Protein AF-A0A9D8ALI1-F1 (afdb_monomer)

pLDDT: mean 83.79, std 20.43, range [24.44, 98.56]

Sequence (100 aa):
MSTVSIKLGTSKKRKNLNQILENALDRENRLLLIALKKTEEKLKLFEKQYNISSDEFFKRYQNGKTDDRNDYIDWAGEYHIYQSIKEKVEALEELTIEYN

Mean predicted aligned error: 8.11 Å

Solvent-accessible surface area (backbone atoms only — not comparable to full-atom values): 5897 Å² total; per-residue (Å²): 141,83,83,86,81,81,90,75,72,63,74,70,56,47,56,53,49,51,54,53,51,52,53,49,51,54,51,48,51,53,53,44,53,55,51,42,53,54,38,52,56,52,49,50,52,53,22,65,75,69,73,46,55,65,68,64,50,43,57,31,48,78,69,69,68,58,75,98,45,71,66,53,55,51,49,47,50,47,52,51,51,39,50,58,41,48,55,53,50,53,56,51,52,57,59,64,74,66,74,126

Secondary structure (DSSP, 8-state):
---------SHHHHHHHHHHHHHHHHHHHHHHHHHHHHHHHHHHHHHHHHTS-HHHHHHHHHTT-S---HHHHHHHHHHHHHHHHHHHHHHHHHHHHT--

Nearest PDB structures (foldseek):
  6zbf-assembly1_D  TM=4.372E-01  e=7.168E+00  Plasmodium falciparum
  2ysu-assembly1_B  TM=3.978E-01  e=9.792E+00  Escherichia coli

Foldseek 3Di:
DDDPDDDDDDPVVVVVVVVVVVVVLVVVLVVLVVLLVVLVVVQVVVCVVPVHHLVVLLVCVVVVNDDPDPVSVVSNVSVVSNVVSVVVNVVSVVVVVPDD

Structure (mmCIF, N/CA/C/O backbone):
data_AF-A0A9D8ALI1-F1
#
_entry.id   AF-A0A9D8ALI1-F1
#
loop_
_atom_site.group_PDB
_atom_site.id
_atom_site.type_symbol
_atom_site.label_atom_id
_atom_site.label_alt_id
_atom_site.label_comp_id
_atom_site.label_asym_id
_atom_site.label_entity_id
_atom_site.label_seq_id
_atom_site.pdbx_PDB_ins_code
_atom_site.Cartn_x
_atom_site.Cartn_y
_atom_site.Cartn_z
_atom_site.occupancy
_atom_site.B_iso_or_equiv
_atom_site.auth_seq_id
_atom_site.auth_comp_id
_atom_site.auth_asym_id
_atom_site.auth_atom_id
_atom_site.pdbx_PDB_model_num
ATOM 1 N N . MET A 1 1 ? -27.224 -4.057 0.046 1.00 36.22 1 MET A N 1
ATOM 2 C CA . MET A 1 1 ? -27.894 -4.408 1.317 1.00 36.22 1 MET A CA 1
ATOM 3 C C . MET A 1 1 ? -26.879 -5.068 2.229 1.00 36.22 1 MET A C 1
ATOM 5 O O . MET A 1 1 ? -26.449 -6.157 1.890 1.00 36.22 1 MET A O 1
ATOM 9 N N . SER A 1 2 ? -26.529 -4.412 3.336 1.00 24.73 2 SER A N 1
ATOM 10 C CA . SER A 1 2 ? -25.992 -5.031 4.557 1.00 24.73 2 SER A CA 1
ATOM 11 C C . SER A 1 2 ? -26.198 -4.033 5.695 1.00 24.73 2 SER A C 1
ATOM 13 O O . SER A 1 2 ? -25.365 -3.169 5.934 1.00 24.73 2 SER A O 1
ATOM 15 N N . THR A 1 3 ? -27.354 -4.083 6.355 1.00 24.44 3 THR A N 1
ATOM 16 C CA . THR A 1 3 ? -27.616 -3.270 7.548 1.00 24.44 3 THR A CA 1
ATOM 17 C C . THR A 1 3 ? -27.163 -4.043 8.776 1.00 24.44 3 THR A C 1
ATOM 19 O O . THR A 1 3 ? -27.789 -5.034 9.159 1.00 24.44 3 THR A O 1
ATOM 22 N N . VAL A 1 4 ? -26.090 -3.587 9.416 1.00 29.19 4 VAL A N 1
ATOM 23 C CA . VAL A 1 4 ? -25.680 -4.087 10.731 1.00 29.19 4 VAL A CA 1
ATOM 24 C C . VAL A 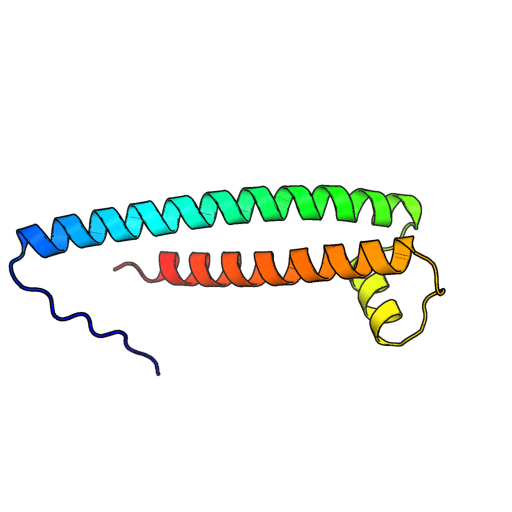1 4 ? -26.573 -3.420 11.780 1.00 29.19 4 VAL A C 1
ATOM 26 O O . VAL A 1 4 ? -26.354 -2.285 12.191 1.00 29.19 4 VAL A O 1
ATOM 29 N N . SER A 1 5 ? -27.644 -4.102 12.184 1.00 31.92 5 SER A N 1
ATOM 30 C CA . SER A 1 5 ? -28.570 -3.601 13.205 1.00 31.92 5 SER A CA 1
ATOM 31 C C . SER A 1 5 ? -28.090 -3.976 14.606 1.00 31.92 5 SER A C 1
ATOM 33 O O . SER A 1 5 ? -28.356 -5.071 15.098 1.00 31.92 5 SER A O 1
ATOM 35 N N . ILE A 1 6 ? -27.416 -3.048 15.285 1.00 43.78 6 ILE A N 1
ATOM 36 C CA . ILE A 1 6 ? -27.035 -3.215 16.691 1.00 43.78 6 ILE A CA 1
ATOM 37 C C . ILE A 1 6 ? -28.168 -2.680 17.584 1.00 43.78 6 ILE A C 1
ATOM 39 O O . ILE A 1 6 ? -28.346 -1.474 17.753 1.00 43.78 6 ILE A O 1
ATOM 43 N N . LYS A 1 7 ? -28.957 -3.581 18.186 1.00 49.28 7 LYS A N 1
ATOM 44 C CA . LYS A 1 7 ? -29.927 -3.231 19.242 1.00 49.28 7 LYS A CA 1
ATOM 45 C C . LYS A 1 7 ? -29.183 -2.978 20.556 1.00 49.28 7 LYS A C 1
ATOM 47 O O . LYS A 1 7 ? -28.784 -3.935 21.211 1.00 49.28 7 LYS A O 1
ATOM 52 N N . LEU A 1 8 ? -29.053 -1.720 20.991 1.00 44.12 8 LEU A N 1
ATOM 53 C CA . LEU A 1 8 ? -28.515 -1.393 22.323 1.00 44.12 8 LEU A CA 1
ATOM 54 C C . LEU A 1 8 ? -29.424 -0.436 23.120 1.00 44.12 8 LEU A C 1
ATOM 56 O O . LEU A 1 8 ? -29.878 0.609 22.642 1.00 44.12 8 LEU A O 1
ATOM 60 N N . GLY A 1 9 ? -29.723 -0.847 24.358 1.00 52.22 9 GLY A N 1
ATOM 61 C CA . GLY A 1 9 ? -30.549 -0.127 25.331 1.00 52.22 9 GLY A CA 1
ATOM 62 C C . GLY A 1 9 ? -29.911 1.160 25.880 1.00 52.22 9 GLY A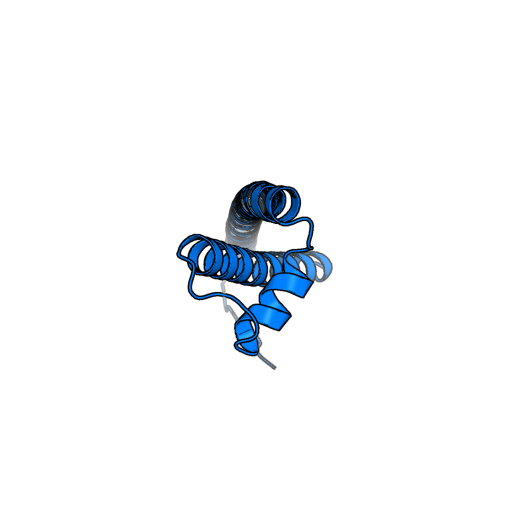 C 1
ATOM 63 O O . GLY A 1 9 ? -28.708 1.347 25.762 1.00 52.22 9 GLY A O 1
ATOM 64 N N . THR A 1 10 ? -30.770 2.014 26.462 1.00 50.62 10 THR A N 1
ATOM 65 C CA . THR A 1 10 ? -30.580 3.345 27.105 1.00 50.62 10 THR A CA 1
ATOM 66 C C . THR A 1 10 ? -29.622 4.370 26.452 1.00 50.62 10 THR A C 1
ATOM 68 O O . THR A 1 10 ? -28.486 4.088 26.082 1.00 50.62 10 THR A O 1
ATOM 71 N N . SER A 1 11 ? -30.066 5.634 26.357 1.00 60.34 11 SER A N 1
ATOM 72 C CA . SER A 1 11 ? -29.396 6.704 25.583 1.00 60.34 11 SER A CA 1
ATOM 73 C C . SER A 1 11 ? -27.948 7.006 26.004 1.00 60.34 11 SER A C 1
ATOM 75 O O . SER A 1 11 ? -27.101 7.260 25.151 1.00 60.34 11 SER A O 1
ATOM 77 N N . LYS A 1 12 ? -27.625 6.918 27.303 1.00 63.19 12 LYS A N 1
ATOM 78 C CA . LYS A 1 12 ? -26.265 7.156 27.822 1.00 63.19 12 LYS A CA 1
ATOM 79 C C . LYS A 1 12 ? -25.271 6.074 27.386 1.00 63.19 12 LYS A C 1
ATOM 81 O O . LYS A 1 12 ? -24.123 6.394 27.088 1.00 63.19 12 LYS A O 1
ATOM 86 N N . LYS A 1 13 ? -25.711 4.810 27.317 1.00 64.56 13 LYS A N 1
ATOM 87 C CA . LYS A 1 13 ? -24.883 3.699 26.822 1.00 64.56 13 LYS A CA 1
ATOM 88 C C . LYS A 1 13 ? -24.636 3.837 25.321 1.00 64.56 13 LYS A C 1
ATOM 90 O O . LYS A 1 13 ? -23.497 3.679 24.905 1.00 64.56 13 LYS A O 1
ATOM 95 N N . ARG A 1 14 ? -25.646 4.238 24.534 1.00 65.31 14 ARG A N 1
ATOM 96 C CA . ARG A 1 14 ? -25.464 4.523 23.096 1.00 65.31 14 ARG A CA 1
ATOM 97 C C . ARG A 1 14 ? -24.445 5.633 22.832 1.00 65.31 14 ARG A C 1
ATOM 99 O O . ARG A 1 14 ? -23.564 5.441 22.010 1.00 65.31 14 ARG A O 1
ATOM 106 N N . LYS A 1 15 ? -24.502 6.749 23.570 1.00 70.12 15 LYS A N 1
ATOM 107 C CA . LYS A 1 15 ? -23.529 7.847 23.408 1.00 70.12 15 LYS A CA 1
ATOM 108 C C . LYS A 1 15 ? -22.088 7.406 23.700 1.00 70.12 15 LYS A C 1
ATOM 110 O O . LYS A 1 15 ? -21.175 7.791 22.983 1.00 70.12 15 LYS A O 1
ATOM 115 N N . ASN A 1 16 ? -21.886 6.592 24.738 1.00 78.25 16 ASN A N 1
ATOM 116 C CA . ASN A 1 16 ? -20.562 6.059 25.070 1.00 78.25 16 ASN A CA 1
ATOM 117 C C . ASN A 1 16 ? -20.046 5.096 23.983 1.00 78.25 16 ASN A C 1
ATOM 119 O O . ASN A 1 16 ? -18.890 5.185 23.587 1.00 78.25 16 ASN A O 1
ATOM 123 N N . LEU A 1 17 ? -20.922 4.236 23.458 1.00 78.19 17 LEU A N 1
ATOM 124 C CA . LEU A 1 17 ? -20.584 3.300 22.385 1.00 78.19 17 LEU A CA 1
ATOM 125 C C . LEU A 1 17 ? -20.231 4.006 21.075 1.00 78.19 17 LEU A C 1
ATOM 127 O O . LEU A 1 17 ? -19.242 3.630 20.455 1.00 78.19 17 LEU A O 1
ATOM 131 N N . ASN A 1 18 ? -20.986 5.039 20.691 1.00 77.62 18 ASN A N 1
ATOM 132 C CA . ASN A 1 18 ? -20.672 5.835 19.505 1.00 77.62 18 ASN A CA 1
ATOM 133 C C . ASN A 1 18 ? -19.288 6.481 19.636 1.00 77.62 18 ASN A C 1
ATOM 135 O O . ASN A 1 18 ? -18.483 6.353 18.727 1.00 77.62 18 ASN A O 1
ATOM 139 N N . GLN A 1 19 ? -18.956 7.05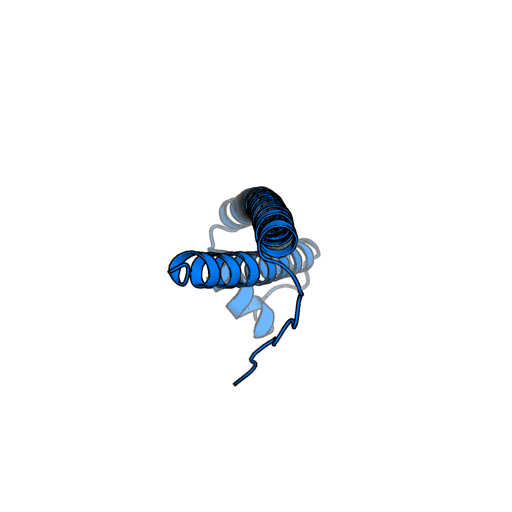0 20.801 1.00 78.69 19 GLN A N 1
ATOM 140 C CA . GLN A 1 19 ? -17.629 7.631 21.028 1.00 78.69 19 GLN A CA 1
ATOM 141 C C . GLN A 1 19 ? -16.501 6.595 20.918 1.00 78.69 19 GLN A C 1
ATOM 143 O O . GLN A 1 19 ? -15.439 6.888 20.373 1.00 78.69 19 GLN A O 1
ATOM 148 N N . ILE A 1 20 ? -16.702 5.385 21.453 1.00 83.94 20 ILE A N 1
ATOM 149 C CA . ILE A 1 20 ? -15.714 4.303 21.337 1.00 83.94 20 ILE A CA 1
ATOM 150 C C . ILE A 1 20 ? -15.536 3.905 19.870 1.00 83.94 20 ILE A C 1
ATOM 152 O O . ILE A 1 20 ? -14.402 3.724 19.430 1.00 83.94 20 ILE A O 1
ATOM 156 N N . LEU A 1 21 ? -16.638 3.780 19.127 1.00 84.94 21 LEU A N 1
ATOM 157 C CA . LEU A 1 21 ? -16.614 3.422 17.714 1.00 84.94 21 LEU A CA 1
ATOM 158 C C . LEU A 1 21 ? -15.915 4.499 16.875 1.00 84.94 21 LEU A C 1
ATOM 160 O O . LEU A 1 21 ? -15.003 4.172 16.125 1.00 84.94 21 LEU A O 1
ATOM 164 N N . GLU A 1 22 ? -16.276 5.768 17.061 1.00 81.56 22 GLU A N 1
ATOM 165 C CA . GLU A 1 22 ? -15.647 6.918 16.398 1.00 81.56 22 GLU A CA 1
ATOM 166 C C . GLU A 1 22 ? -14.136 6.946 16.661 1.00 81.56 22 GLU A C 1
ATOM 168 O O . GLU A 1 22 ? -13.342 7.007 15.725 1.00 81.56 22 GLU A O 1
ATOM 173 N N . ASN A 1 23 ? -13.719 6.794 17.923 1.00 85.88 23 ASN A N 1
ATOM 174 C CA . ASN A 1 23 ? -12.300 6.770 18.286 1.00 85.88 23 ASN A CA 1
ATOM 175 C C . ASN A 1 23 ? -11.552 5.576 17.664 1.00 85.88 23 ASN A C 1
ATOM 177 O O . ASN A 1 23 ? -10.375 5.694 17.312 1.00 85.88 23 ASN A O 1
ATOM 181 N N . ALA A 1 24 ? -12.204 4.414 17.561 1.00 87.94 24 ALA A N 1
ATOM 182 C CA . ALA A 1 24 ? -11.617 3.225 16.951 1.00 87.94 24 ALA A CA 1
ATOM 183 C C . ALA A 1 24 ? -11.438 3.397 15.436 1.00 87.9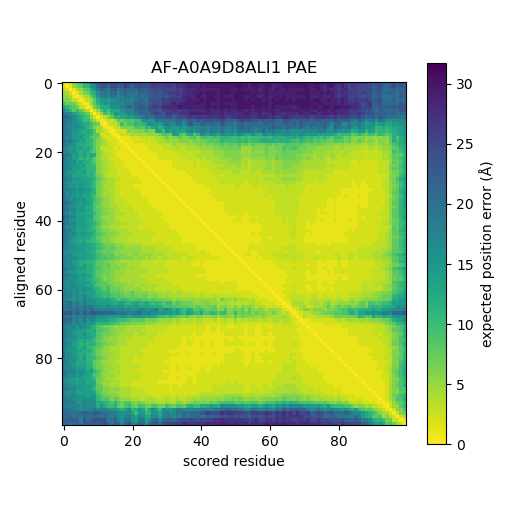4 24 ALA A C 1
ATOM 185 O O . ALA A 1 24 ? -10.364 3.083 14.921 1.00 87.94 24 ALA A O 1
ATOM 186 N N . LEU A 1 25 ? -12.447 3.940 14.748 1.00 87.38 25 LEU A N 1
ATOM 187 C CA . LEU A 1 25 ? -12.400 4.226 13.311 1.00 87.38 25 LEU A CA 1
ATOM 188 C C . LEU A 1 25 ? -11.332 5.274 12.981 1.00 87.38 25 LEU A C 1
ATOM 190 O O . LEU A 1 25 ? -10.519 5.065 12.088 1.00 87.38 25 LEU A O 1
ATOM 194 N N . ASP A 1 26 ? -11.267 6.357 13.751 1.00 86.62 26 ASP A N 1
ATOM 195 C CA . ASP A 1 26 ? -10.261 7.411 13.599 1.00 86.62 26 ASP A CA 1
ATOM 196 C C . ASP A 1 26 ? -8.831 6.889 13.849 1.00 86.62 26 ASP A C 1
ATOM 198 O O . ASP A 1 26 ? -7.883 7.213 13.124 1.00 86.62 26 ASP A O 1
ATOM 202 N N . ARG A 1 27 ? -8.655 6.003 14.838 1.00 91.69 27 ARG A N 1
ATOM 203 C CA . ARG A 1 27 ? -7.376 5.311 15.049 1.00 91.69 27 ARG A CA 1
ATOM 204 C C . ARG A 1 27 ? -7.005 4.432 13.858 1.00 91.69 27 ARG A C 1
ATOM 206 O O . ARG A 1 27 ? -5.845 4.472 13.453 1.00 91.69 27 ARG A O 1
ATOM 213 N N . GLU A 1 28 ? -7.939 3.645 13.339 1.00 92.56 28 GLU A N 1
ATOM 214 C CA . GLU A 1 28 ? -7.684 2.770 12.193 1.00 92.56 28 GLU A CA 1
ATOM 215 C C . GLU A 1 28 ? -7.333 3.583 10.944 1.00 92.56 28 GLU A C 1
ATOM 217 O O . GLU A 1 28 ? -6.312 3.314 10.311 1.00 92.56 28 GLU A O 1
ATOM 222 N N . ASN A 1 29 ? -8.088 4.648 10.662 1.00 90.25 29 ASN A N 1
ATOM 223 C CA . ASN A 1 29 ? -7.827 5.533 9.532 1.00 90.25 29 ASN A CA 1
ATOM 224 C C . ASN A 1 29 ? -6.406 6.118 9.590 1.00 90.25 29 ASN A C 1
ATOM 226 O O . ASN A 1 29 ? -5.647 6.041 8.625 1.00 90.25 29 ASN A O 1
ATOM 230 N N . ARG A 1 30 ? -5.974 6.611 10.761 1.00 94.25 30 ARG A N 1
ATOM 231 C CA . ARG A 1 30 ? -4.592 7.086 10.945 1.00 94.25 30 ARG A CA 1
ATOM 232 C C . ARG A 1 30 ? -3.544 6.016 10.649 1.00 94.25 30 ARG A C 1
ATOM 234 O O . ARG A 1 30 ? -2.512 6.328 10.057 1.00 94.25 30 ARG A O 1
ATOM 241 N N . LEU A 1 31 ? -3.763 4.781 11.096 1.00 96.94 31 LEU A N 1
ATOM 242 C CA . LEU A 1 31 ? -2.813 3.691 10.866 1.00 96.94 31 LEU A CA 1
ATOM 243 C C . LEU A 1 31 ? -2.724 3.337 9.380 1.00 96.94 31 LEU A C 1
ATOM 245 O O . LEU A 1 31 ? -1.614 3.161 8.871 1.00 96.94 31 LEU A O 1
ATOM 249 N N . LEU A 1 32 ? -3.862 3.300 8.687 1.00 97.31 32 LEU A N 1
ATOM 250 C CA . LEU A 1 32 ? -3.918 3.058 7.248 1.00 97.31 32 LEU A CA 1
ATOM 251 C C . LEU A 1 32 ? -3.223 4.173 6.463 1.00 97.31 32 LEU A C 1
ATOM 253 O O . LEU A 1 32 ? -2.391 3.865 5.618 1.00 97.31 32 LEU A O 1
ATOM 257 N N . LEU A 1 33 ? -3.450 5.446 6.796 1.00 96.31 33 LEU A N 1
ATOM 258 C CA . LEU A 1 33 ? -2.776 6.578 6.143 1.00 96.31 33 LEU A CA 1
ATOM 259 C C . LEU A 1 33 ? -1.249 6.545 6.337 1.00 96.31 33 LEU A C 1
ATOM 261 O O . LEU A 1 33 ? -0.490 6.825 5.407 1.00 96.31 33 LEU A O 1
ATOM 265 N N . ILE A 1 34 ? -0.772 6.158 7.527 1.00 98.19 34 ILE A N 1
ATOM 266 C CA . ILE A 1 34 ? 0.667 5.967 7.779 1.00 98.19 34 ILE A CA 1
ATOM 267 C C . ILE A 1 34 ? 1.218 4.819 6.927 1.00 98.19 34 ILE A C 1
ATOM 269 O O . ILE A 1 34 ? 2.310 4.941 6.366 1.00 98.19 34 ILE A O 1
ATOM 273 N N . ALA A 1 35 ? 0.498 3.699 6.846 1.00 97.88 35 ALA A N 1
ATOM 274 C CA . ALA A 1 35 ? 0.904 2.557 6.035 1.00 97.88 35 AL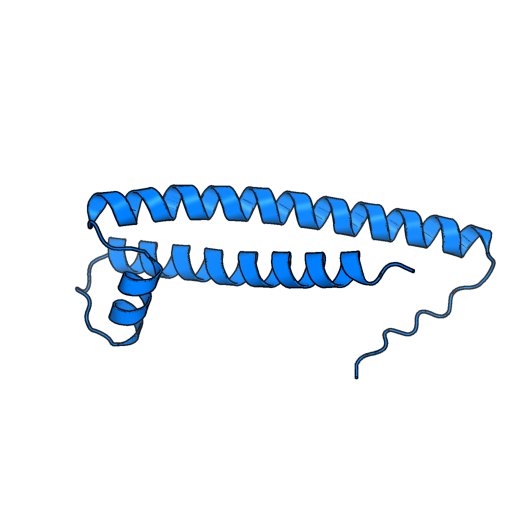A A CA 1
ATOM 275 C C . ALA A 1 35 ? 0.916 2.909 4.538 1.00 97.88 35 ALA A C 1
ATOM 277 O O . ALA A 1 35 ? 1.894 2.593 3.861 1.00 97.88 35 ALA A O 1
ATOM 278 N N . LEU A 1 36 ? -0.101 3.639 4.065 1.00 98.00 36 LEU A N 1
ATOM 279 C CA . LEU A 1 36 ? -0.237 4.119 2.691 1.00 98.00 36 LEU A CA 1
ATOM 280 C C . LEU A 1 36 ? 0.959 4.988 2.293 1.00 98.00 36 LEU A C 1
ATOM 282 O O . LEU A 1 36 ? 1.628 4.719 1.300 1.00 98.00 36 LEU A O 1
ATOM 286 N N . LYS A 1 37 ? 1.313 5.966 3.132 1.00 98.25 37 LYS A N 1
ATOM 287 C CA . LYS A 1 37 ? 2.476 6.822 2.879 1.00 98.25 37 LYS A CA 1
ATOM 288 C C . LYS A 1 37 ? 3.778 6.021 2.770 1.00 98.25 37 LYS A C 1
ATOM 290 O O . LYS A 1 37 ? 4.592 6.281 1.888 1.00 98.25 37 LYS A O 1
ATOM 295 N N . LYS A 1 38 ? 3.985 5.037 3.652 1.00 98.31 38 LYS A N 1
ATOM 296 C CA . LYS A 1 38 ? 5.202 4.205 3.636 1.00 98.31 38 LYS A CA 1
ATOM 297 C C . LYS A 1 38 ? 5.318 3.369 2.366 1.00 98.31 38 LYS A C 1
ATOM 299 O O . LYS A 1 38 ? 6.417 3.218 1.838 1.00 98.31 38 LYS A O 1
ATOM 304 N N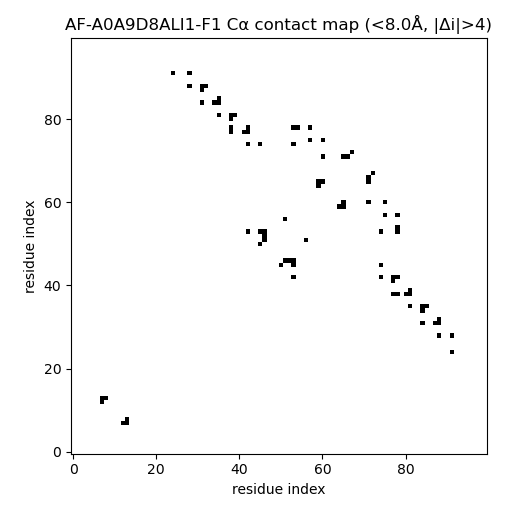 . THR A 1 39 ? 4.208 2.804 1.901 1.00 98.00 39 THR A N 1
ATOM 305 C CA . THR A 1 39 ? 4.217 2.002 0.676 1.00 98.00 39 THR A CA 1
ATOM 306 C C . THR A 1 39 ? 4.397 2.890 -0.559 1.00 98.00 39 THR A C 1
ATOM 308 O O . THR A 1 39 ? 5.233 2.581 -1.402 1.00 98.00 39 THR A O 1
ATOM 311 N N . GLU A 1 40 ? 3.785 4.080 -0.604 1.00 98.31 40 GLU A N 1
ATOM 312 C CA . GLU A 1 40 ? 4.036 5.076 -1.659 1.00 98.31 40 GLU A CA 1
ATOM 313 C C . GLU A 1 40 ? 5.507 5.510 -1.732 1.00 98.31 40 GLU A C 1
ATOM 315 O O . GLU A 1 40 ? 6.061 5.663 -2.820 1.00 98.31 40 GLU A O 1
ATOM 320 N N . GLU A 1 41 ? 6.163 5.710 -0.587 1.00 98.44 41 GLU A N 1
ATOM 321 C CA . GLU A 1 41 ? 7.590 6.044 -0.534 1.00 98.44 41 GLU A CA 1
ATOM 322 C C . GLU A 1 41 ? 8.457 4.930 -1.129 1.00 98.44 41 GLU A C 1
ATOM 324 O O . GLU A 1 41 ? 9.373 5.224 -1.897 1.00 98.44 41 GLU A O 1
ATOM 329 N N . LYS A 1 42 ? 8.154 3.662 -0.836 1.00 98.12 42 LYS A N 1
ATOM 330 C CA . LYS A 1 42 ? 8.864 2.519 -1.427 1.00 98.12 42 LYS A CA 1
ATOM 331 C C . LYS A 1 42 ? 8.593 2.378 -2.921 1.00 98.12 42 LYS A C 1
ATOM 333 O O . LYS A 1 42 ? 9.536 2.185 -3.684 1.00 98.12 42 LYS A O 1
ATOM 338 N N . LEU A 1 43 ? 7.339 2.522 -3.348 1.00 98.50 43 LEU A N 1
ATOM 339 C CA . LEU A 1 43 ? 6.964 2.502 -4.762 1.00 98.50 43 LEU A CA 1
ATOM 340 C C . LEU A 1 43 ? 7.746 3.558 -5.548 1.00 98.50 43 LEU A C 1
ATOM 342 O O . LEU A 1 43 ? 8.342 3.233 -6.570 1.00 98.50 43 LEU A O 1
ATOM 346 N N . LYS A 1 44 ? 7.879 4.779 -5.015 1.00 98.50 44 LYS A N 1
ATOM 347 C CA . LYS A 1 44 ? 8.691 5.843 -5.633 1.00 98.50 44 LYS A CA 1
ATOM 348 C C . LYS A 1 44 ? 10.160 5.463 -5.830 1.00 98.50 44 LYS A C 1
ATOM 350 O O . LYS A 1 44 ? 10.786 5.961 -6.766 1.00 98.50 44 LYS A O 1
ATOM 355 N N . LEU A 1 45 ? 10.735 4.613 -4.973 1.00 98.25 45 LEU A N 1
ATOM 356 C CA . LEU A 1 45 ? 12.110 4.132 -5.153 1.00 98.25 45 LEU A CA 1
ATOM 357 C C . LEU A 1 45 ? 12.215 3.245 -6.394 1.00 98.25 45 LEU A C 1
ATOM 359 O O . LEU A 1 45 ? 13.097 3.474 -7.223 1.00 98.25 45 LEU A O 1
ATOM 363 N N . PHE A 1 46 ? 11.287 2.301 -6.558 1.00 98.00 46 PHE A N 1
ATOM 364 C CA . PHE A 1 46 ? 11.229 1.456 -7.748 1.00 98.00 46 PHE A CA 1
ATOM 365 C C . PHE A 1 46 ? 10.916 2.267 -9.009 1.00 98.00 46 PHE A C 1
ATOM 367 O O . PHE A 1 46 ? 11.602 2.124 -10.021 1.00 98.00 46 PHE A O 1
ATOM 374 N N . GLU A 1 47 ? 9.949 3.184 -8.933 1.00 98.38 47 GLU A N 1
ATOM 375 C CA . GLU A 1 47 ? 9.578 4.054 -10.053 1.00 98.38 47 GLU A CA 1
ATOM 376 C C . GLU A 1 47 ? 10.756 4.899 -10.527 1.00 98.38 47 GLU A C 1
ATOM 378 O O . GLU A 1 47 ? 10.977 5.041 -11.727 1.00 98.38 47 GLU A O 1
ATOM 383 N N . LYS A 1 48 ? 11.560 5.418 -9.595 1.00 97.94 48 LYS A N 1
ATOM 384 C CA . LYS A 1 48 ? 12.780 6.162 -9.914 1.00 97.94 48 LYS A CA 1
ATOM 385 C C . LYS A 1 48 ? 13.878 5.262 -10.479 1.00 97.94 48 LYS A C 1
ATOM 387 O O . LYS A 1 48 ? 14.577 5.682 -11.397 1.00 97.94 48 LYS A O 1
ATOM 392 N N . GLN A 1 49 ? 14.051 4.058 -9.934 1.00 96.69 49 GLN A N 1
ATOM 393 C CA . GLN A 1 49 ? 15.056 3.096 -10.399 1.00 96.69 49 GLN A CA 1
ATOM 394 C C . GLN A 1 49 ? 14.784 2.646 -11.839 1.00 96.69 49 GLN A C 1
ATOM 396 O O . GLN A 1 49 ? 15.715 2.533 -12.634 1.00 96.69 49 GLN A O 1
ATOM 401 N N . TYR A 1 50 ? 13.516 2.411 -12.169 1.00 95.44 50 TYR A N 1
ATOM 402 C CA . TYR A 1 50 ? 13.092 1.844 -13.449 1.00 95.44 50 TYR A CA 1
ATOM 403 C C . TYR A 1 50 ? 12.509 2.861 -14.431 1.00 95.44 50 TYR A C 1
ATOM 405 O O . TYR A 1 50 ? 12.282 2.522 -15.591 1.00 95.44 50 TYR A O 1
ATOM 413 N N . ASN A 1 51 ? 12.295 4.101 -13.988 1.00 96.94 51 ASN A N 1
ATOM 414 C CA . ASN A 1 51 ? 11.706 5.194 -14.759 1.00 96.94 51 ASN A CA 1
ATOM 415 C C . ASN A 1 51 ? 10.349 4.830 -15.397 1.00 96.94 51 ASN A C 1
ATOM 417 O O . ASN A 1 51 ? 10.054 5.201 -16.534 1.00 96.94 51 ASN A O 1
ATOM 421 N N . ILE A 1 52 ? 9.529 4.079 -14.659 1.00 96.69 52 ILE A N 1
ATOM 422 C CA . ILE A 1 52 ? 8.160 3.690 -15.021 1.00 96.69 52 ILE A CA 1
ATOM 423 C C . ILE A 1 52 ? 7.280 3.798 -13.775 1.00 96.69 52 ILE A C 1
ATOM 425 O O . ILE A 1 52 ? 7.746 3.514 -12.678 1.00 96.69 52 ILE A O 1
ATOM 429 N N . SER A 1 53 ? 6.016 4.197 -13.923 1.00 98.19 53 SER A N 1
ATOM 430 C CA . SER A 1 53 ? 5.070 4.222 -12.796 1.00 98.19 53 SER A CA 1
ATOM 431 C C . SER A 1 53 ? 4.737 2.808 -12.314 1.00 98.19 53 SER A C 1
ATOM 433 O O . SER A 1 53 ? 4.660 1.894 -13.140 1.00 98.19 53 SER A O 1
ATOM 435 N N . SER A 1 54 ? 4.413 2.6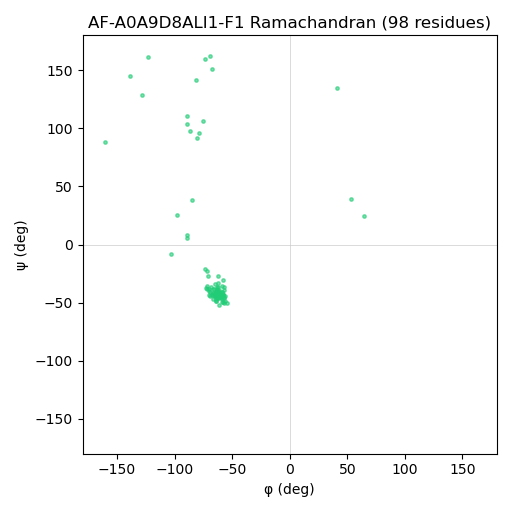49 -11.032 1.00 97.94 54 SER A N 1
ATOM 436 C CA . SER A 1 54 ? 4.050 1.350 -10.451 1.00 97.94 54 SER A CA 1
ATOM 437 C C . SER A 1 54 ? 2.785 0.749 -11.066 1.00 97.94 54 SER A C 1
ATOM 439 O O . SER A 1 54 ? 2.718 -0.461 -11.234 1.00 97.94 54 SER A O 1
ATOM 441 N N . ASP A 1 55 ? 1.815 1.578 -11.470 1.00 97.88 55 ASP A N 1
ATOM 442 C CA . ASP A 1 55 ? 0.607 1.129 -12.185 1.00 97.88 55 ASP A CA 1
ATOM 443 C C . ASP A 1 55 ? 0.953 0.465 -13.531 1.00 97.88 55 ASP A C 1
ATOM 445 O O . ASP A 1 55 ? 0.568 -0.675 -13.796 1.00 97.88 55 ASP A O 1
ATOM 449 N N . GLU A 1 56 ? 1.747 1.148 -14.359 1.00 97.50 56 GLU A N 1
ATOM 450 C CA . GLU A 1 56 ? 2.222 0.610 -15.639 1.00 97.50 56 GLU A CA 1
ATOM 451 C C . GLU A 1 56 ? 3.091 -0.642 -15.450 1.00 97.50 56 GLU A C 1
ATOM 453 O O . GLU A 1 56 ? 2.925 -1.630 -16.169 1.00 97.50 56 GLU A O 1
ATOM 458 N N . PHE A 1 57 ? 4.000 -0.628 -14.471 1.00 97.56 57 PHE A N 1
ATOM 459 C CA . PHE A 1 57 ? 4.799 -1.799 -14.118 1.00 97.56 57 PHE A CA 1
ATOM 460 C C . PHE A 1 57 ? 3.906 -2.991 -13.756 1.00 97.56 57 PHE A C 1
ATOM 462 O O . PHE A 1 57 ? 4.062 -4.072 -14.325 1.00 97.56 57 PHE A O 1
ATOM 469 N N . PHE A 1 58 ? 2.936 -2.793 -12.865 1.00 96.94 58 PHE A N 1
ATOM 470 C CA . PHE A 1 58 ? 2.080 -3.863 -12.368 1.00 96.94 58 PHE A CA 1
ATOM 471 C C . PHE A 1 58 ? 1.193 -4.448 -13.470 1.00 96.94 58 PHE A C 1
ATOM 473 O O . PHE A 1 58 ? 1.055 -5.668 -13.569 1.00 96.94 58 PHE A O 1
ATOM 480 N N . LYS A 1 59 ? 0.682 -3.609 -14.382 1.00 96.38 59 LYS A N 1
ATOM 481 C CA . LYS A 1 59 ? -0.011 -4.071 -15.596 1.00 96.38 59 LYS A CA 1
ATOM 482 C C . LYS A 1 59 ? 0.876 -4.978 -16.444 1.00 96.38 59 LYS A C 1
ATOM 484 O O . LYS A 1 59 ? 0.411 -6.009 -16.926 1.00 96.38 59 LYS A O 1
ATOM 489 N N . ARG A 1 60 ? 2.151 -4.632 -16.643 1.00 95.69 60 ARG A N 1
ATOM 490 C CA . ARG A 1 60 ? 3.093 -5.494 -17.382 1.00 95.69 60 ARG A CA 1
ATOM 491 C C . ARG A 1 60 ? 3.372 -6.789 -16.625 1.00 95.69 60 ARG A C 1
ATOM 493 O O . ARG A 1 60 ? 3.346 -7.847 -17.252 1.00 95.69 60 ARG A O 1
ATOM 500 N N . TYR A 1 61 ? 3.573 -6.701 -15.312 1.00 94.88 61 TYR A N 1
ATOM 501 C CA . TYR A 1 61 ? 3.855 -7.836 -14.433 1.00 94.88 61 TYR A CA 1
ATOM 502 C C . TYR A 1 61 ? 2.735 -8.880 -14.483 1.00 94.88 61 TYR A C 1
ATOM 504 O O . TYR A 1 61 ? 2.981 -10.047 -14.774 1.00 94.88 61 TYR A O 1
ATOM 512 N N . GLN A 1 62 ? 1.480 -8.447 -14.340 1.00 93.50 62 GLN A N 1
ATOM 513 C CA . GLN A 1 62 ? 0.308 -9.327 -14.420 1.00 93.50 62 GLN A CA 1
ATOM 514 C C . GLN A 1 62 ? 0.136 -10.007 -15.786 1.00 93.50 62 GLN A C 1
ATOM 516 O O . GLN A 1 62 ? -0.437 -11.089 -15.869 1.00 93.50 62 GLN A O 1
ATOM 521 N N . ASN A 1 63 ? 0.633 -9.389 -16.859 1.00 94.56 63 ASN A N 1
ATOM 522 C CA . ASN A 1 63 ? 0.586 -9.950 -18.209 1.00 94.56 63 ASN A CA 1
ATOM 523 C C . ASN A 1 63 ? 1.813 -10.819 -18.548 1.00 94.56 63 ASN A C 1
ATOM 525 O O . ASN A 1 63 ? 1.967 -11.204 -19.709 1.00 94.56 63 ASN A O 1
ATOM 529 N N . GLY A 1 64 ? 2.711 -11.078 -17.589 1.00 92.06 64 GLY A N 1
ATOM 530 C CA . GLY A 1 64 ? 3.955 -11.816 -17.827 1.00 92.06 64 GLY A CA 1
ATOM 531 C C . GLY A 1 64 ? 4.918 -11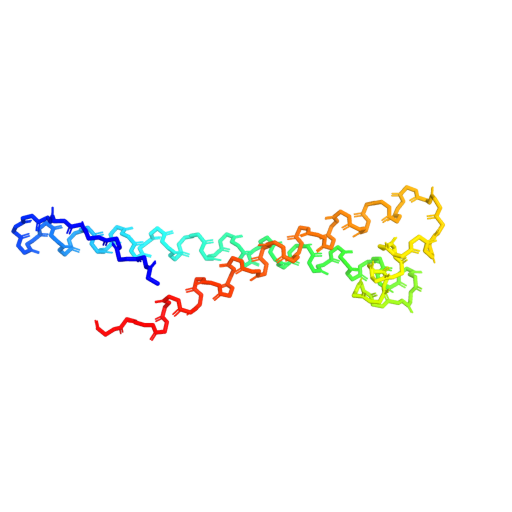.092 -18.773 1.00 92.06 64 GLY A C 1
ATOM 532 O O . GLY A 1 64 ? 5.716 -11.728 -19.453 1.00 92.06 64 GLY A O 1
ATOM 533 N N . LYS A 1 65 ? 4.818 -9.758 -18.872 1.00 91.69 65 LYS A N 1
ATOM 534 C CA . LYS A 1 65 ? 5.656 -8.907 -19.740 1.00 91.69 65 LYS A CA 1
ATOM 535 C C . LYS A 1 65 ? 6.819 -8.267 -18.979 1.00 91.69 65 LYS A C 1
ATOM 537 O O . LYS A 1 65 ? 7.285 -7.188 -19.348 1.00 91.69 65 LYS A O 1
ATOM 542 N N . THR A 1 66 ? 7.245 -8.896 -17.893 1.00 88.81 66 THR A N 1
ATOM 543 C CA . THR A 1 66 ? 8.337 -8.446 -17.030 1.00 88.81 66 THR A CA 1
ATOM 544 C C . THR A 1 66 ? 9.404 -9.527 -16.925 1.00 88.81 66 THR A C 1
ATOM 546 O O . THR A 1 66 ? 9.149 -10.683 -17.239 1.00 88.81 66 THR A O 1
ATOM 549 N N . ASP A 1 67 ? 10.600 -9.128 -16.508 1.00 83.88 67 ASP A N 1
ATOM 550 C CA . ASP A 1 67 ? 11.718 -10.032 -16.229 1.00 83.88 67 ASP A CA 1
ATOM 551 C C . ASP A 1 67 ? 11.485 -10.794 -14.905 1.00 83.88 67 ASP A C 1
ATOM 553 O O . ASP A 1 67 ? 10.740 -10.326 -14.041 1.00 83.88 67 ASP A O 1
ATOM 557 N N . ASP A 1 68 ? 12.154 -11.926 -14.704 1.00 80.06 68 ASP A N 1
ATOM 558 C CA . ASP A 1 68 ? 12.017 -12.779 -13.509 1.00 80.06 68 ASP A CA 1
ATOM 559 C C . ASP A 1 68 ? 12.923 -12.306 -12.356 1.00 80.06 68 ASP A C 1
ATOM 561 O O . ASP A 1 68 ? 13.542 -13.089 -11.630 1.00 80.06 68 ASP A O 1
ATOM 565 N N . ARG A 1 69 ? 13.053 -10.988 -12.193 1.00 91.50 69 ARG A N 1
ATOM 566 C CA . ARG A 1 69 ? 13.930 -10.396 -11.180 1.00 91.50 69 ARG A CA 1
ATOM 567 C C . ARG A 1 69 ? 13.255 -10.371 -9.816 1.00 91.50 69 ARG A C 1
ATOM 569 O O . ARG A 1 69 ? 12.079 -10.037 -9.693 1.00 91.50 69 ARG A O 1
ATOM 576 N N . ASN A 1 70 ? 14.036 -10.634 -8.770 1.00 91.50 70 ASN A N 1
ATOM 577 C CA . ASN A 1 70 ? 13.539 -10.593 -7.392 1.00 91.50 70 ASN A CA 1
ATOM 578 C C . ASN A 1 70 ? 12.941 -9.228 -7.021 1.00 91.50 70 ASN A C 1
ATOM 580 O O . ASN A 1 70 ? 11.925 -9.169 -6.340 1.00 91.50 70 ASN A O 1
ATOM 584 N N . ASP A 1 71 ? 13.510 -8.131 -7.517 1.00 94.44 71 ASP A N 1
ATOM 585 C CA . ASP A 1 71 ? 12.989 -6.796 -7.228 1.00 94.44 71 ASP A CA 1
ATOM 586 C C . ASP A 1 71 ? 11.666 -6.484 -7.939 1.00 94.44 71 ASP A C 1
ATOM 588 O O . ASP A 1 71 ? 10.895 -5.663 -7.451 1.00 94.44 71 ASP A O 1
ATOM 592 N N . TYR A 1 72 ? 11.349 -7.163 -9.043 1.00 95.38 72 TYR A N 1
ATOM 593 C CA . TYR A 1 72 ? 10.028 -7.087 -9.667 1.00 95.38 72 TYR A CA 1
ATOM 594 C C . TYR A 1 72 ? 8.975 -7.816 -8.831 1.00 95.38 72 TYR A C 1
ATOM 596 O O . TYR A 1 72 ? 7.846 -7.338 -8.726 1.00 95.38 72 TYR A O 1
ATOM 604 N N . ILE A 1 73 ? 9.345 -8.925 -8.187 1.00 95.06 73 ILE A N 1
ATOM 605 C CA . ILE A 1 73 ? 8.477 -9.610 -7.221 1.00 95.06 73 ILE A CA 1
ATOM 606 C C . ILE A 1 73 ? 8.214 -8.692 -6.021 1.00 95.06 73 ILE A C 1
ATOM 608 O O . ILE A 1 73 ? 7.058 -8.500 -5.640 1.00 95.06 73 ILE A O 1
ATOM 612 N N . ASP A 1 74 ? 9.263 -8.071 -5.476 1.00 96.44 74 ASP A N 1
ATOM 613 C CA . ASP A 1 74 ? 9.140 -7.135 -4.354 1.00 96.44 74 ASP A CA 1
ATOM 614 C C . ASP A 1 74 ? 8.282 -5.917 -4.721 1.00 96.44 74 ASP A C 1
ATOM 616 O O . ASP A 1 74 ? 7.390 -5.530 -3.964 1.00 96.44 74 ASP A O 1
ATOM 620 N N . TRP A 1 75 ? 8.497 -5.334 -5.905 1.00 97.88 75 TRP A N 1
ATOM 621 C CA . TRP A 1 75 ? 7.719 -4.192 -6.380 1.00 97.88 75 TRP A CA 1
ATOM 622 C C . TRP A 1 75 ? 6.244 -4.555 -6.587 1.00 97.88 75 TRP A C 1
ATOM 624 O O . TRP A 1 75 ? 5.360 -3.816 -6.149 1.00 97.88 75 TRP A O 1
ATOM 634 N N . ALA A 1 76 ? 5.955 -5.712 -7.189 1.00 97.12 76 ALA A N 1
ATOM 635 C CA . ALA A 1 76 ? 4.585 -6.180 -7.377 1.00 97.12 76 ALA A CA 1
ATOM 636 C C . ALA A 1 76 ? 3.884 -6.436 -6.034 1.00 97.12 76 ALA A C 1
ATOM 638 O O . ALA A 1 76 ? 2.723 -6.055 -5.862 1.00 97.12 76 ALA A O 1
ATOM 639 N N . GLY A 1 77 ? 4.595 -7.024 -5.068 1.00 97.00 77 GLY A N 1
ATOM 640 C CA . GLY A 1 77 ? 4.095 -7.221 -3.710 1.00 97.00 77 GLY A CA 1
ATOM 641 C C . GLY A 1 77 ? 3.789 -5.900 -3.004 1.00 97.00 77 GLY A C 1
ATOM 642 O O . GLY A 1 77 ? 2.710 -5.737 -2.435 1.00 97.00 77 GLY A O 1
ATOM 643 N N . GLU A 1 78 ? 4.696 -4.927 -3.087 1.00 98.44 78 GLU A N 1
ATOM 644 C CA . GLU A 1 78 ? 4.498 -3.605 -2.490 1.00 98.44 78 GLU A CA 1
ATOM 645 C C . GLU A 1 78 ? 3.319 -2.862 -3.139 1.00 98.44 78 GLU A C 1
ATOM 647 O O . GLU A 1 78 ? 2.499 -2.278 -2.433 1.00 98.44 78 GLU A O 1
ATOM 652 N N . TYR A 1 79 ? 3.163 -2.946 -4.465 1.00 98.25 79 TYR A N 1
ATOM 653 C CA . TYR A 1 79 ? 2.033 -2.322 -5.159 1.00 98.25 79 TYR A CA 1
ATOM 654 C C . TYR A 1 79 ? 0.695 -2.971 -4.787 1.00 98.25 79 TYR A C 1
ATOM 656 O O . TYR A 1 79 ? -0.297 -2.274 -4.580 1.00 98.25 79 TYR A O 1
ATOM 664 N N . HIS A 1 80 ? 0.669 -4.294 -4.613 1.00 97.62 80 HIS A N 1
ATOM 665 C CA . HIS A 1 80 ? -0.524 -4.990 -4.137 1.00 97.62 80 HIS A CA 1
ATOM 666 C C . HIS A 1 80 ? -0.921 -4.552 -2.716 1.00 97.62 80 HIS A C 1
ATOM 668 O O . HIS A 1 80 ? -2.099 -4.320 -2.434 1.00 97.62 80 HIS A O 1
ATOM 674 N N . ILE A 1 81 ? 0.063 -4.374 -1.826 1.00 98.06 81 ILE A N 1
ATOM 675 C CA . ILE A 1 81 ? -0.159 -3.836 -0.477 1.00 98.06 81 ILE A CA 1
ATOM 676 C C . ILE A 1 81 ? -0.721 -2.410 -0.552 1.00 98.06 81 ILE A C 1
ATOM 678 O O . ILE A 1 81 ? -1.702 -2.114 0.133 1.00 98.06 81 ILE A O 1
ATOM 682 N N . TYR A 1 82 ? -0.152 -1.551 -1.403 1.00 98.56 82 TYR A N 1
ATOM 683 C CA . TYR A 1 82 ? -0.666 -0.203 -1.654 1.00 98.56 82 TYR A CA 1
ATOM 684 C C . TYR A 1 82 ? -2.136 -0.211 -2.068 1.00 98.56 82 TYR A C 1
ATOM 686 O O . TYR A 1 82 ? -2.936 0.483 -1.440 1.00 98.56 82 TYR A O 1
ATOM 694 N N . GLN A 1 83 ? -2.509 -1.026 -3.057 1.00 98.12 83 GLN A N 1
ATOM 695 C CA . GLN A 1 83 ? -3.897 -1.124 -3.514 1.00 98.12 83 GLN A CA 1
ATOM 696 C C . GLN A 1 83 ? -4.833 -1.565 -2.382 1.00 98.12 83 GLN A C 1
ATOM 698 O O . GLN A 1 83 ? -5.843 -0.909 -2.139 1.00 98.12 83 GLN A O 1
ATOM 703 N N . SER A 1 84 ? -4.456 -2.594 -1.616 1.00 97.69 84 SER A N 1
ATOM 704 C CA . SER A 1 84 ? -5.282 -3.080 -0.504 1.00 97.69 84 SER A CA 1
ATOM 705 C C . SER A 1 84 ? -5.469 -2.041 0.608 1.00 97.69 84 SER A C 1
ATOM 707 O O . SER A 1 84 ? -6.543 -1.955 1.206 1.00 97.69 84 SER A O 1
ATOM 709 N N . ILE A 1 85 ? -4.436 -1.253 0.925 1.00 97.94 85 ILE A N 1
ATOM 710 C CA . ILE A 1 85 ? -4.550 -0.180 1.925 1.00 97.94 85 ILE A CA 1
ATOM 711 C C . ILE A 1 85 ? -5.427 0.946 1.382 1.00 97.94 85 ILE A C 1
ATOM 713 O O . ILE A 1 85 ? -6.287 1.439 2.108 1.00 97.94 85 ILE A O 1
ATOM 717 N N . LYS A 1 86 ? -5.228 1.331 0.119 1.00 96.75 86 LYS A N 1
ATOM 718 C CA . LYS A 1 86 ? -5.992 2.393 -0.533 1.00 96.75 86 LYS A CA 1
ATOM 719 C C . LYS A 1 86 ? -7.490 2.088 -0.546 1.00 96.75 86 LYS A C 1
ATOM 721 O O . LYS A 1 86 ? -8.261 2.928 -0.103 1.00 96.75 86 LYS A O 1
ATOM 726 N N . GLU A 1 87 ? -7.880 0.869 -0.917 1.00 96.25 87 GLU A N 1
ATOM 727 C CA . GLU A 1 87 ? -9.282 0.423 -0.882 1.00 96.25 87 GLU A CA 1
ATOM 728 C C . GLU A 1 87 ? -9.901 0.550 0.522 1.00 96.25 87 GLU A C 1
ATOM 730 O O . GLU A 1 87 ? -11.054 0.949 0.672 1.00 96.25 87 GLU A O 1
ATOM 735 N N . LYS A 1 88 ? -9.136 0.243 1.580 1.00 95.06 88 LYS A N 1
ATOM 736 C CA . LYS A 1 88 ? -9.612 0.387 2.968 1.00 95.06 88 LYS A CA 1
ATOM 737 C C . LYS A 1 88 ? -9.756 1.846 3.393 1.00 95.06 88 LYS A C 1
ATOM 739 O O . LYS A 1 88 ? -10.679 2.153 4.142 1.00 95.06 88 LYS A O 1
ATOM 744 N N . VAL A 1 89 ? -8.841 2.717 2.960 1.00 93.50 89 VAL A N 1
ATOM 745 C CA . VAL A 1 89 ? -8.928 4.163 3.217 1.00 93.50 89 VAL A CA 1
ATOM 746 C C . VAL A 1 89 ? -10.163 4.733 2.526 1.00 93.50 89 VAL A C 1
ATOM 748 O O . VAL A 1 89 ? -10.970 5.366 3.194 1.00 93.50 89 VAL A O 1
ATOM 751 N N . GLU A 1 90 ? -10.364 4.423 1.244 1.00 91.50 90 GLU A N 1
ATOM 752 C CA . GLU A 1 90 ? -11.533 4.866 0.471 1.00 91.50 90 GLU A CA 1
ATOM 753 C C . GLU A 1 90 ? -12.845 4.408 1.130 1.00 91.50 90 GLU A C 1
ATOM 755 O O . GLU A 1 90 ? -13.741 5.219 1.359 1.00 91.50 90 GLU A O 1
ATOM 760 N N . ALA A 1 91 ? -12.928 3.144 1.561 1.00 89.12 91 ALA A N 1
ATOM 761 C CA . ALA A 1 91 ? -14.105 2.631 2.264 1.00 89.12 91 ALA A CA 1
ATOM 762 C C . ALA A 1 91 ? -14.377 3.341 3.608 1.00 89.12 91 ALA A C 1
ATOM 764 O O . ALA A 1 91 ? -15.533 3.532 3.987 1.00 89.12 91 ALA A O 1
ATOM 765 N N . LEU A 1 92 ? -13.334 3.724 4.357 1.00 85.25 92 LEU A N 1
ATOM 766 C CA . LEU A 1 92 ? -13.500 4.492 5.598 1.00 85.25 92 LEU A CA 1
ATOM 767 C C . LEU A 1 92 ? -13.897 5.947 5.326 1.00 85.25 92 LEU A C 1
ATOM 769 O O . LEU A 1 92 ? -14.712 6.492 6.069 1.00 85.25 92 LEU A O 1
ATOM 773 N N . GLU A 1 93 ? -13.354 6.567 4.279 1.00 80.69 93 GLU A N 1
ATOM 774 C CA . GLU A 1 93 ? -13.718 7.925 3.870 1.00 80.69 93 GLU A CA 1
ATOM 775 C C . GLU A 1 93 ? -15.194 7.998 3.452 1.00 80.69 93 GLU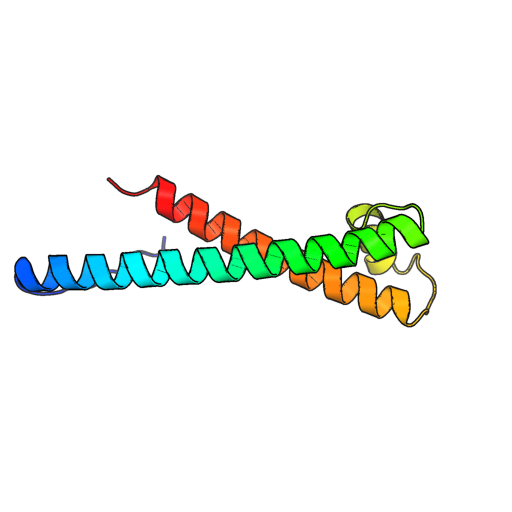 A C 1
ATOM 777 O O . GLU A 1 93 ? -15.915 8.882 3.923 1.00 80.69 93 GLU A O 1
ATOM 782 N N . GLU A 1 94 ? -15.690 7.020 2.689 1.00 78.88 94 GLU A N 1
ATOM 783 C CA . GLU A 1 94 ? -17.114 6.910 2.340 1.00 78.88 94 GLU A CA 1
ATOM 784 C C . GLU A 1 94 ? -18.012 6.817 3.586 1.00 78.88 94 GLU A C 1
ATOM 786 O O . GLU A 1 94 ? -19.007 7.535 3.686 1.00 78.88 94 GLU A O 1
ATOM 791 N N . LEU A 1 95 ? -17.625 6.020 4.589 1.00 70.50 95 LEU A N 1
ATOM 792 C CA . LEU A 1 95 ? -18.367 5.906 5.853 1.00 70.50 95 LEU A CA 1
ATOM 793 C C . LEU A 1 95 ? -18.387 7.210 6.661 1.00 70.50 95 LEU A C 1
ATOM 795 O O . LEU A 1 95 ? -19.374 7.498 7.339 1.00 70.50 95 LEU A O 1
ATOM 799 N N . THR A 1 96 ? -17.314 8.006 6.616 1.00 56.94 96 THR A N 1
ATOM 800 C CA . THR A 1 96 ? -17.279 9.305 7.309 1.00 56.94 96 THR A CA 1
ATOM 801 C C . THR A 1 96 ? -18.172 10.360 6.653 1.00 56.94 96 THR A C 1
ATOM 803 O O . THR A 1 96 ? -18.676 11.236 7.355 1.00 56.94 96 THR A O 1
ATOM 806 N N . ILE A 1 97 ? -18.421 10.263 5.340 1.00 50.97 97 ILE A N 1
ATOM 807 C CA . ILE A 1 97 ? -19.306 11.182 4.602 1.00 50.97 97 ILE A CA 1
ATOM 808 C C . ILE A 1 97 ? -20.790 10.916 4.928 1.00 50.97 97 ILE A C 1
ATOM 810 O O . ILE A 1 97 ? -21.618 11.817 4.804 1.00 50.97 97 ILE A O 1
ATOM 814 N N . GLU A 1 98 ? -21.137 9.725 5.424 1.00 46.78 98 GLU A N 1
ATOM 815 C CA . GLU A 1 98 ? -22.520 9.341 5.747 1.00 46.78 98 GLU A CA 1
ATOM 816 C C . GLU A 1 98 ? -22.981 9.672 7.183 1.00 46.78 98 GLU A C 1
ATOM 818 O O . GLU A 1 98 ? -24.081 9.279 7.584 1.00 46.78 98 GLU A O 1
ATOM 823 N N . TYR A 1 99 ? -22.202 10.415 7.977 1.00 31.92 99 TYR A N 1
ATOM 824 C CA . TYR A 1 99 ? -22.610 10.761 9.344 1.00 31.92 99 TYR A CA 1
ATOM 825 C C . TYR A 1 99 ? -23.589 11.957 9.369 1.00 31.92 99 TYR A C 1
ATOM 827 O O . TYR A 1 99 ? -23.177 13.117 9.418 1.00 31.92 99 TYR A O 1
ATOM 835 N N . ASN A 1 100 ? -24.894 11.652 9.335 1.00 36.75 100 ASN A N 1
ATOM 836 C CA . ASN A 1 100 ? -25.989 12.522 9.807 1.00 36.75 100 ASN A CA 1
ATOM 837 C C . ASN A 1 100 ? -26.219 12.347 11.314 1.00 36.75 100 ASN A C 1
ATOM 839 O O . ASN A 1 100 ? -26.336 11.180 11.758 1.00 36.75 100 ASN A O 1
#

Radius of gyration: 19.5 Å; Cα contacts (8 Å, |Δi|>4): 44; chains: 1; bounding box: 46×25×48 Å